Protein AF-A0AAN9IUN3-F1 (afdb_monomer_lite)

Structure (mmCIF, N/CA/C/O backbone):
data_AF-A0AAN9IUN3-F1
#
_entry.id   AF-A0AAN9IUN3-F1
#
loop_
_atom_site.group_PDB
_atom_site.id
_atom_site.type_symbol
_atom_site.label_atom_id
_atom_site.label_alt_id
_atom_site.label_comp_id
_atom_site.label_asym_id
_atom_site.label_entity_id
_atom_site.label_seq_id
_atom_site.pdbx_PDB_ins_code
_atom_site.Cartn_x
_atom_site.Cartn_y
_atom_site.Cartn_z
_atom_site.occupancy
_atom_site.B_iso_or_equiv
_atom_site.auth_seq_id
_atom_site.auth_comp_id
_atom_site.auth_asym_id
_atom_site.auth_atom_id
_atom_site.pdbx_PDB_model_num
ATOM 1 N N . MET A 1 1 ? -25.563 18.486 -31.592 1.00 50.34 1 MET A N 1
ATOM 2 C CA . MET A 1 1 ? -26.407 18.359 -30.390 1.00 50.34 1 MET A CA 1
ATOM 3 C C . MET A 1 1 ? -26.267 16.929 -29.895 1.00 50.34 1 MET A C 1
ATOM 5 O O . MET A 1 1 ? -26.963 16.057 -30.387 1.00 50.34 1 MET A O 1
ATOM 9 N N . MET A 1 2 ? -25.265 16.680 -29.054 1.00 39.44 2 MET A N 1
ATOM 10 C CA . MET A 1 2 ? -25.128 15.481 -28.223 1.00 39.44 2 MET A CA 1
ATOM 11 C C . MET A 1 2 ? -24.339 15.932 -26.996 1.00 39.44 2 MET A C 1
ATOM 13 O O . MET A 1 2 ? -23.220 16.426 -27.137 1.00 39.44 2 MET A O 1
ATOM 17 N N . ASP A 1 3 ? -24.993 15.877 -25.842 1.00 38.47 3 ASP A N 1
ATOM 18 C CA . ASP A 1 3 ? -24.492 16.377 -24.570 1.00 38.47 3 ASP A CA 1
ATOM 19 C C . ASP A 1 3 ? -23.344 15.512 -24.044 1.00 38.47 3 ASP A C 1
ATOM 21 O O . ASP A 1 3 ? -23.424 14.283 -24.002 1.00 38.47 3 ASP A O 1
ATOM 25 N N . SER A 1 4 ? -22.268 16.175 -23.626 1.00 39.16 4 SER A N 1
ATOM 26 C CA . SER A 1 4 ? -21.183 15.573 -22.856 1.00 39.16 4 SER A CA 1
ATOM 27 C C . SER A 1 4 ? -21.693 15.189 -21.460 1.00 39.16 4 SER A C 1
ATOM 29 O O . SER A 1 4 ? -22.324 16.026 -20.805 1.00 39.16 4 SER A O 1
ATOM 31 N N . PRO A 1 5 ? -21.396 13.986 -20.937 1.00 38.72 5 PRO A N 1
ATOM 32 C CA . PRO A 1 5 ? -21.714 13.662 -19.555 1.00 38.72 5 PRO A CA 1
ATOM 33 C C . PRO A 1 5 ? -20.781 14.453 -18.629 1.00 38.72 5 PRO A C 1
ATOM 35 O O . PRO A 1 5 ? -19.602 14.142 -18.462 1.00 38.72 5 PRO A O 1
ATOM 38 N N . THR A 1 6 ? -21.327 15.527 -18.066 1.00 48.50 6 THR A N 1
ATOM 39 C CA . THR A 1 6 ? -20.732 16.287 -16.964 1.00 48.50 6 THR A CA 1
ATOM 40 C C . THR A 1 6 ? -20.984 15.537 -15.652 1.00 48.50 6 THR A C 1
ATOM 42 O O . THR A 1 6 ? -22.048 14.949 -15.484 1.00 48.50 6 THR A O 1
ATOM 45 N N . ASN A 1 7 ? -20.039 15.646 -14.715 1.00 37.28 7 ASN A N 1
ATOM 46 C CA . ASN A 1 7 ? -20.077 15.185 -13.320 1.00 37.28 7 ASN A CA 1
ATOM 47 C C . ASN A 1 7 ? -19.807 13.694 -13.053 1.00 37.28 7 ASN A C 1
ATOM 49 O O . ASN A 1 7 ? -20.699 12.865 -12.918 1.00 37.28 7 ASN A O 1
ATOM 53 N N . THR A 1 8 ? -18.532 13.390 -12.802 1.00 41.84 8 THR A N 1
ATOM 54 C CA . THR A 1 8 ? -18.161 12.480 -11.713 1.00 41.84 8 THR A CA 1
ATOM 55 C C . THR A 1 8 ? -18.768 13.004 -10.415 1.00 41.84 8 THR A C 1
ATOM 57 O O . THR A 1 8 ? -18.288 14.001 -9.873 1.00 41.84 8 THR A O 1
ATOM 60 N N . ASP A 1 9 ? -19.795 12.321 -9.917 1.00 38.72 9 ASP A N 1
ATOM 61 C CA . ASP A 1 9 ? -20.233 12.407 -8.527 1.00 38.72 9 ASP A CA 1
ATOM 62 C C . ASP A 1 9 ? -19.083 11.948 -7.621 1.00 38.72 9 ASP A C 1
ATOM 64 O O . ASP A 1 9 ? -18.977 10.790 -7.212 1.00 38.72 9 ASP A O 1
ATOM 68 N N . LEU A 1 10 ? -18.163 12.866 -7.330 1.00 43.31 10 LEU A N 1
ATOM 69 C CA . LEU A 1 10 ? -17.286 12.732 -6.181 1.00 43.31 10 LEU A CA 1
ATOM 70 C C . LEU A 1 10 ? -18.200 12.738 -4.960 1.00 43.31 10 LEU A C 1
ATOM 72 O O . LEU A 1 10 ? -18.850 13.743 -4.671 1.00 43.31 10 LEU A O 1
ATOM 76 N N . ILE A 1 11 ? -18.272 11.598 -4.273 1.00 50.00 11 ILE A N 1
ATOM 77 C CA . ILE A 1 11 ? -18.962 11.475 -2.989 1.00 50.00 11 ILE A CA 1
ATOM 78 C C . ILE A 1 11 ? -18.491 12.647 -2.112 1.00 50.00 11 ILE A C 1
ATOM 80 O O . ILE A 1 11 ? -17.284 12.762 -1.878 1.00 50.00 11 ILE A O 1
ATOM 84 N N . PRO A 1 12 ? -19.393 13.534 -1.654 1.00 46.09 12 PRO A N 1
ATOM 85 C CA . 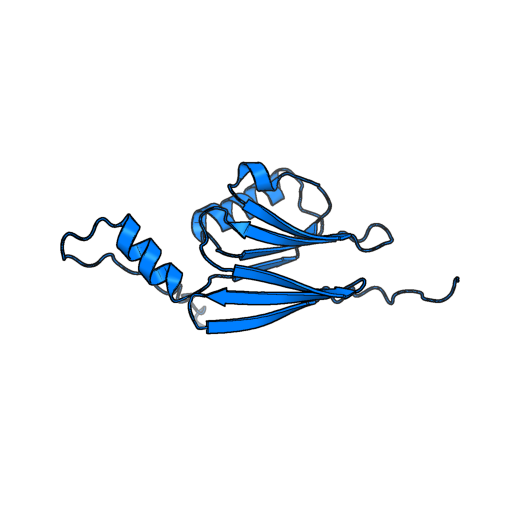PRO A 1 12 ? -18.992 14.694 -0.876 1.00 46.09 12 PRO A CA 1
ATOM 86 C C . PRO A 1 12 ? -18.258 14.245 0.383 1.00 46.09 12 PRO A C 1
ATOM 88 O O . PRO A 1 12 ? -18.718 13.332 1.077 1.00 46.09 12 PRO A O 1
ATOM 91 N N . SER A 1 13 ? -17.139 14.899 0.701 1.00 53.62 13 SER A N 1
ATOM 92 C CA . SER A 1 13 ? -16.466 14.687 1.980 1.00 53.62 13 SER A CA 1
ATOM 93 C C . SER A 1 13 ? -17.472 14.879 3.125 1.00 53.62 13 SER A C 1
ATOM 95 O O . SER A 1 13 ? -18.258 15.835 3.079 1.00 53.62 13 SER A O 1
ATOM 97 N N . PRO A 1 14 ? -17.479 14.000 4.145 1.00 54.09 14 PRO A N 1
ATOM 98 C CA . PRO A 1 14 ? -18.394 14.130 5.269 1.00 54.09 14 PRO A CA 1
ATOM 99 C C . PRO A 1 14 ? -18.208 15.497 5.921 1.00 54.09 14 PRO A C 1
ATOM 101 O O . PRO A 1 14 ? -17.088 15.872 6.268 1.00 54.09 14 PRO A O 1
ATOM 104 N N . LYS A 1 15 ? -19.298 16.250 6.089 1.00 54.03 15 LYS A N 1
ATOM 105 C CA . LYS A 1 15 ? -19.254 17.467 6.899 1.00 54.03 15 LYS A CA 1
ATOM 106 C C . LYS A 1 15 ? -19.132 17.070 8.374 1.00 54.03 15 LYS A C 1
ATOM 108 O O . LYS A 1 15 ? -19.809 16.124 8.787 1.00 54.03 15 LYS A O 1
ATOM 113 N N . PRO A 1 16 ? -18.297 17.764 9.164 1.00 56.75 16 PRO A N 1
ATOM 114 C CA . PRO A 1 16 ? -18.245 17.534 10.599 1.00 56.75 16 PRO A CA 1
ATOM 115 C C . PRO A 1 16 ? -19.615 17.851 11.228 1.00 56.75 16 PRO A C 1
ATOM 117 O O . PRO A 1 16 ? -20.324 18.725 10.720 1.00 56.75 16 PRO A O 1
ATOM 120 N N . PRO A 1 17 ? -20.014 17.152 12.304 1.00 55.91 17 PRO A N 1
ATOM 121 C CA . PRO A 1 17 ? -21.245 17.448 13.018 1.00 55.91 17 PRO A CA 1
ATOM 122 C C . PRO A 1 17 ? -21.130 18.820 13.688 1.00 55.91 17 PRO A C 1
ATOM 124 O O . PRO A 1 17 ? -20.089 19.154 14.251 1.00 55.91 17 PRO A O 1
ATOM 127 N N . ASP A 1 18 ? -22.224 19.579 13.690 1.00 61.22 18 ASP A N 1
ATOM 128 C CA . ASP A 1 18 ? -22.324 20.942 14.251 1.00 61.22 18 ASP A CA 1
ATOM 129 C C . ASP A 1 18 ? -22.209 20.979 15.796 1.00 61.22 18 ASP A C 1
ATOM 131 O O . ASP A 1 18 ? -22.381 22.005 16.447 1.00 61.22 18 ASP A O 1
ATOM 135 N N . ASN A 1 19 ? -21.917 19.834 16.415 1.00 55.91 19 ASN A N 1
ATOM 136 C CA . ASN A 1 19 ? -22.193 19.549 17.820 1.00 55.91 19 ASN A CA 1
ATOM 137 C C . ASN A 1 19 ? -20.977 19.801 18.735 1.00 55.91 19 ASN A C 1
ATOM 139 O O . ASN A 1 19 ? -20.888 19.220 19.814 1.00 55.91 19 ASN A O 1
ATOM 143 N N . GLY A 1 20 ? -20.003 20.609 18.304 1.00 56.28 20 GLY A N 1
ATOM 144 C CA . GLY A 1 20 ? -18.819 20.942 19.109 1.00 56.28 20 GLY A CA 1
ATOM 145 C C . GLY A 1 20 ? -17.815 19.798 19.310 1.00 56.28 20 GLY A C 1
ATOM 146 O O . GLY A 1 20 ? -16.888 19.940 20.105 1.00 56.28 20 GLY A O 1
ATOM 147 N N . VAL A 1 21 ? -17.959 18.678 18.590 1.00 56.91 21 VAL A N 1
ATOM 148 C CA . VAL A 1 21 ? -16.939 17.618 18.562 1.00 56.91 21 VAL A CA 1
ATOM 149 C C . VAL A 1 21 ? -15.729 18.143 17.778 1.00 56.91 21 VAL A C 1
ATOM 151 O O . VAL A 1 21 ? -15.908 18.590 16.641 1.00 56.91 21 VAL A O 1
ATOM 154 N N . PRO A 1 22 ? -14.500 18.109 18.335 1.00 56.09 22 PRO A N 1
ATOM 155 C CA . PRO A 1 22 ? -13.307 18.536 17.614 1.00 56.09 22 PRO A CA 1
ATOM 156 C C . PRO A 1 22 ? -13.219 17.785 16.287 1.00 56.09 22 PRO A C 1
ATOM 158 O O . PRO A 1 22 ? -13.251 16.555 16.282 1.00 56.09 22 PRO A O 1
ATOM 161 N N . GLY A 1 23 ? -13.097 18.507 15.168 1.00 52.78 23 GLY A N 1
ATOM 162 C CA . GLY A 1 23 ? -13.171 17.916 13.827 1.00 52.78 23 GLY A CA 1
ATOM 163 C C . GLY A 1 23 ? -12.285 16.677 13.651 1.00 52.78 23 GLY A C 1
ATOM 164 O O . GLY A 1 23 ? -12.716 15.714 13.028 1.00 52.78 23 GLY A O 1
ATOM 165 N N . GLY A 1 24 ? -11.106 16.649 14.285 1.00 54.25 24 GLY A N 1
ATOM 166 C CA . GLY A 1 24 ? -10.213 15.484 14.297 1.00 54.25 24 GLY A CA 1
ATOM 167 C C . GLY A 1 24 ? -10.868 14.193 14.803 1.00 54.25 24 GLY A C 1
ATOM 168 O O . GLY A 1 24 ? -10.779 13.181 14.123 1.00 54.25 24 GLY A O 1
ATOM 169 N N . GLN A 1 25 ? -11.613 14.232 15.912 1.00 49.75 25 GLN A N 1
ATOM 170 C CA . GLN A 1 25 ? -12.246 13.035 16.484 1.00 49.75 25 GLN A CA 1
ATOM 171 C C . GLN A 1 25 ? -13.363 12.468 15.603 1.00 49.75 25 GLN A C 1
ATOM 173 O O . GLN A 1 25 ? -13.496 11.253 15.499 1.00 49.75 25 GLN A O 1
ATOM 178 N N . PHE A 1 26 ? -14.147 13.323 14.939 1.00 47.41 26 PHE A N 1
ATOM 179 C CA . PHE A 1 26 ? -15.198 12.856 14.032 1.00 47.41 26 PHE A CA 1
ATOM 180 C C . PHE A 1 26 ? -14.617 12.223 12.766 1.00 47.41 26 PHE A C 1
ATOM 182 O O . PHE A 1 26 ? -15.090 11.174 12.330 1.00 47.41 26 PHE A O 1
ATOM 189 N N . TYR A 1 27 ? -13.581 12.839 12.185 1.00 51.78 27 TYR A N 1
ATOM 190 C CA . TYR A 1 27 ? -12.884 12.244 11.048 1.00 51.78 27 TYR A CA 1
ATOM 191 C C . TYR A 1 27 ? -12.212 10.928 11.442 1.00 51.78 27 TYR A C 1
ATOM 193 O O . TYR A 1 27 ? -12.315 9.974 10.678 1.00 51.78 27 TYR A O 1
ATOM 201 N N . ASP A 1 28 ? -11.614 10.839 12.632 1.00 56.31 28 ASP A N 1
ATOM 202 C CA . ASP A 1 28 ? -11.011 9.608 13.149 1.00 56.31 28 ASP A CA 1
ATOM 203 C C . ASP A 1 28 ? -12.060 8.505 13.367 1.00 56.31 28 ASP A C 1
ATOM 205 O O . ASP A 1 28 ? -11.841 7.368 12.957 1.00 56.31 28 ASP A O 1
ATOM 209 N N . GLU A 1 29 ? -13.231 8.822 13.929 1.00 51.81 29 GLU A N 1
ATOM 210 C CA . GLU A 1 29 ? -14.304 7.847 14.173 1.00 51.81 29 GLU A CA 1
ATOM 211 C C . GLU A 1 29 ? -15.017 7.402 12.879 1.00 51.81 29 GLU A C 1
ATOM 213 O O . GLU A 1 29 ? -15.346 6.225 12.706 1.00 51.81 29 GLU A O 1
ATOM 218 N N . TYR A 1 30 ? -15.245 8.322 11.937 1.00 51.34 30 TYR A N 1
ATOM 219 C CA . TYR A 1 30 ? -15.862 8.012 10.644 1.00 51.34 30 TYR A CA 1
ATOM 220 C C . TYR A 1 30 ? -14.929 7.171 9.762 1.00 51.34 30 TYR A C 1
ATOM 222 O O . TYR A 1 30 ? -15.350 6.162 9.187 1.00 51.34 30 TYR A O 1
ATOM 230 N N . ASN A 1 31 ? -13.647 7.537 9.708 1.00 54.25 31 ASN A N 1
ATOM 231 C CA . ASN A 1 31 ? -12.614 6.763 9.023 1.00 54.25 31 ASN A CA 1
ATOM 232 C C . ASN A 1 31 ? -12.362 5.414 9.707 1.00 54.25 31 ASN A C 1
ATOM 234 O O . ASN A 1 31 ? -12.166 4.409 9.023 1.00 54.25 31 ASN A O 1
ATOM 238 N N . ALA A 1 32 ? -12.501 5.346 11.035 1.00 58.66 32 ALA A N 1
ATOM 239 C CA . ALA A 1 32 ? -12.495 4.086 11.769 1.00 58.66 32 ALA A CA 1
ATOM 240 C C . ALA A 1 32 ? -13.669 3.162 11.406 1.00 58.66 32 ALA A C 1
ATOM 242 O O . ALA A 1 32 ? -13.624 1.994 11.759 1.00 58.66 32 ALA A O 1
ATOM 243 N N . LYS A 1 33 ? -14.708 3.600 10.680 1.00 62.78 33 LYS A N 1
ATOM 244 C CA . LYS A 1 33 ? -15.780 2.703 10.192 1.00 62.78 33 LYS A CA 1
ATOM 245 C C . LYS A 1 33 ? -15.627 2.300 8.728 1.00 62.78 33 LYS A C 1
ATOM 247 O O . LYS A 1 33 ? -16.260 1.333 8.306 1.00 62.78 33 LYS A O 1
ATOM 252 N N . ARG A 1 34 ? -14.812 3.008 7.941 1.00 77.19 34 ARG A N 1
ATOM 253 C CA . ARG A 1 34 ? -14.666 2.767 6.498 1.00 77.19 34 ARG A CA 1
ATOM 254 C C . ARG A 1 34 ? -13.194 2.816 6.088 1.00 77.19 34 ARG A C 1
ATOM 256 O O . ARG A 1 34 ? -12.688 3.899 5.797 1.00 77.19 34 ARG A O 1
ATOM 263 N N . PRO A 1 35 ? -12.508 1.660 6.026 1.00 86.12 35 PRO A N 1
ATOM 264 C CA . PRO A 1 35 ? -11.141 1.623 5.537 1.00 86.12 35 PRO A CA 1
ATOM 265 C C . PRO A 1 35 ? -11.099 2.090 4.079 1.00 86.12 35 PRO A C 1
ATOM 267 O O . PRO A 1 35 ? -11.689 1.480 3.191 1.00 86.12 35 PRO A O 1
ATOM 270 N N . LEU A 1 36 ? -10.388 3.187 3.843 1.00 91.75 36 LEU A N 1
ATOM 271 C CA . LEU A 1 36 ? -10.075 3.677 2.504 1.00 91.75 36 LEU A CA 1
ATOM 272 C C . LEU A 1 36 ? -8.779 3.038 2.010 1.00 91.75 36 LEU A C 1
ATOM 274 O O . LEU A 1 36 ? -7.716 3.254 2.597 1.00 91.75 36 LEU A O 1
ATOM 278 N N . ILE A 1 37 ? -8.881 2.284 0.922 1.00 92.81 37 ILE A N 1
ATOM 279 C CA . ILE A 1 37 ? -7.760 1.599 0.285 1.00 92.81 37 ILE A CA 1
ATOM 280 C C . ILE A 1 37 ? -7.595 2.175 -1.119 1.00 92.81 37 ILE A C 1
ATOM 282 O O . ILE A 1 37 ? -8.527 2.125 -1.921 1.00 92.81 37 ILE A O 1
ATOM 286 N N . SER A 1 38 ? -6.405 2.686 -1.421 1.00 93.38 38 SER A N 1
ATOM 287 C CA . SER A 1 38 ? -6.040 3.129 -2.767 1.00 93.38 38 SER A CA 1
ATOM 288 C C . SER A 1 38 ? -5.081 2.129 -3.391 1.00 93.38 38 SER A C 1
ATOM 290 O O . SER A 1 38 ? -4.047 1.821 -2.805 1.00 93.38 38 SER A O 1
ATOM 292 N N . VAL A 1 39 ? -5.401 1.654 -4.592 1.00 92.44 39 VAL A N 1
ATOM 293 C CA . VAL A 1 39 ? -4.554 0.738 -5.364 1.00 92.44 39 VAL A CA 1
ATOM 294 C C . VAL A 1 39 ? -4.166 1.421 -6.662 1.00 92.44 39 VAL A C 1
ATOM 296 O O . VAL A 1 39 ? -5.034 1.913 -7.383 1.00 92.44 39 VAL A O 1
ATOM 299 N N . TRP A 1 40 ? -2.872 1.460 -6.969 1.00 90.12 40 TRP A N 1
ATOM 300 C CA . TRP A 1 40 ? -2.394 2.106 -8.181 1.00 90.12 40 TRP A CA 1
ATOM 301 C C . TRP A 1 40 ? -1.199 1.381 -8.792 1.00 90.12 40 TRP A C 1
ATOM 303 O O . TRP A 1 40 ? -0.168 1.194 -8.150 1.00 90.12 40 TRP A O 1
ATOM 313 N N . ASN A 1 41 ? -1.326 1.014 -10.066 1.00 87.56 41 ASN A N 1
ATOM 314 C CA . ASN A 1 41 ? -0.179 0.676 -10.893 1.00 87.56 41 ASN A CA 1
ATOM 315 C C . ASN A 1 41 ? 0.513 1.953 -11.364 1.00 87.56 41 ASN A C 1
ATOM 317 O O . ASN A 1 41 ? -0.038 2.703 -12.172 1.00 87.56 41 ASN A O 1
ATOM 321 N N . ILE A 1 42 ? 1.713 2.184 -10.837 1.00 83.25 42 ILE A N 1
ATOM 322 C CA . ILE A 1 42 ? 2.482 3.391 -11.109 1.00 83.25 42 ILE A CA 1
ATOM 323 C C . ILE A 1 42 ? 3.434 3.234 -12.297 1.00 83.25 42 ILE A C 1
ATOM 325 O O . ILE A 1 42 ? 4.030 4.232 -12.671 1.00 83.25 42 ILE A O 1
ATOM 329 N N . ARG A 1 43 ? 3.559 2.054 -12.927 1.00 77.94 43 ARG A N 1
ATOM 330 C CA . ARG A 1 43 ? 4.374 1.816 -14.140 1.00 77.94 43 ARG A CA 1
ATOM 331 C C . ARG A 1 43 ? 5.768 2.434 -14.097 1.00 77.94 43 ARG A C 1
ATOM 333 O O . ARG A 1 43 ? 6.137 3.221 -14.966 1.00 77.94 43 ARG A O 1
ATOM 340 N N . GLU A 1 44 ? 6.511 2.164 -13.031 1.00 65.75 44 GLU A N 1
ATOM 341 C CA . GLU A 1 44 ? 7.835 2.753 -12.804 1.00 65.75 44 GLU A CA 1
ATOM 342 C C . GLU A 1 44 ? 7.859 4.297 -12.717 1.00 65.75 44 GLU A C 1
ATOM 344 O O . GLU A 1 44 ? 8.937 4.895 -12.662 1.00 65.75 44 GLU A O 1
ATOM 349 N N . ALA A 1 45 ? 6.703 4.975 -12.628 1.00 60.25 45 ALA A N 1
ATOM 350 C CA . ALA A 1 45 ? 6.568 6.424 -12.463 1.00 60.25 45 ALA A CA 1
ATOM 351 C C . ALA A 1 45 ? 6.951 6.866 -11.043 1.00 60.25 45 ALA A C 1
ATOM 353 O O . ALA A 1 45 ? 6.226 7.557 -10.342 1.00 60.25 45 ALA A O 1
ATOM 354 N N . MET A 1 46 ? 8.139 6.480 -10.600 1.00 67.19 46 MET A N 1
ATOM 355 C CA . MET A 1 46 ? 8.802 7.053 -9.437 1.00 67.19 46 MET A CA 1
ATOM 356 C C . MET A 1 46 ? 9.813 8.132 -9.856 1.00 67.19 46 MET A C 1
ATOM 358 O O . MET A 1 46 ? 10.659 8.539 -9.056 1.00 67.19 46 MET A O 1
ATOM 362 N N . SER A 1 47 ? 9.686 8.653 -11.086 1.00 74.25 47 SER A N 1
ATOM 363 C CA . SER A 1 47 ? 10.216 9.964 -11.472 1.00 74.25 47 SER A CA 1
ATOM 364 C C . SER A 1 47 ? 9.679 11.053 -10.531 1.00 74.25 47 SER A C 1
ATOM 366 O O . SER A 1 47 ? 8.680 10.851 -9.839 1.00 74.25 47 SER A O 1
ATOM 368 N N . LYS A 1 48 ? 10.314 12.231 -10.489 1.00 78.62 48 LYS A N 1
ATOM 369 C CA . LYS A 1 48 ? 9.839 13.354 -9.653 1.00 78.62 48 LYS A CA 1
ATOM 370 C C . LYS A 1 48 ? 8.348 13.653 -9.869 1.00 78.62 48 LYS A C 1
ATOM 372 O O . LYS A 1 48 ? 7.640 13.920 -8.900 1.00 78.62 48 LYS A O 1
ATOM 377 N N . ASP A 1 49 ? 7.878 13.541 -11.107 1.00 80.44 49 ASP A N 1
ATOM 378 C CA . ASP A 1 49 ? 6.485 13.800 -11.468 1.00 80.44 49 ASP A CA 1
ATOM 379 C C . ASP A 1 49 ? 5.540 12.747 -10.902 1.00 80.44 49 ASP A C 1
ATOM 381 O O . ASP A 1 49 ? 4.506 13.088 -10.330 1.00 80.44 49 ASP A O 1
ATOM 385 N N . GLY A 1 50 ? 5.902 11.467 -10.982 1.00 80.19 50 GLY A N 1
ATOM 386 C CA . GLY A 1 50 ? 5.060 10.425 -10.414 1.00 80.19 50 GLY A CA 1
ATOM 387 C C . GLY A 1 50 ? 5.120 10.379 -8.882 1.00 80.19 50 GLY A C 1
ATOM 388 O O . GLY A 1 50 ? 4.095 10.156 -8.243 1.00 80.19 50 GLY A O 1
ATOM 389 N N . GLN A 1 51 ? 6.240 10.769 -8.259 1.00 83.25 51 GLN A N 1
ATOM 390 C CA . GLN A 1 51 ? 6.280 11.041 -6.812 1.00 83.25 51 GLN A CA 1
ATOM 391 C C . GLN A 1 51 ? 5.338 12.189 -6.422 1.00 83.25 51 GLN A C 1
ATOM 393 O O . GLN A 1 51 ? 4.641 12.098 -5.412 1.00 83.25 51 GLN A O 1
ATOM 398 N N . CYS A 1 52 ? 5.300 13.260 -7.221 1.00 85.38 52 CYS A N 1
ATOM 399 C CA . CYS A 1 52 ? 4.372 14.373 -7.031 1.00 85.38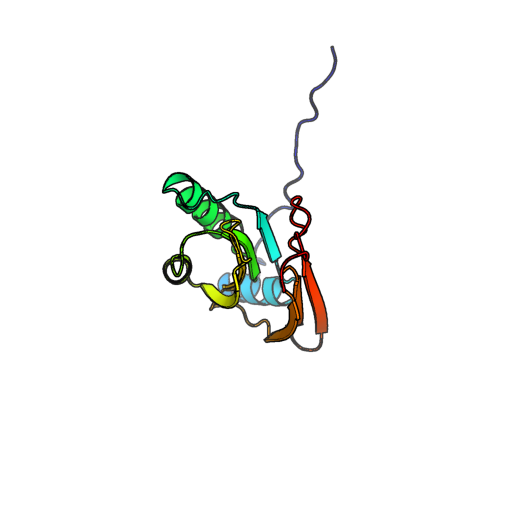 52 CYS A CA 1
ATOM 400 C C . CYS A 1 52 ? 2.916 13.911 -7.189 1.00 85.38 52 CYS A C 1
ATOM 402 O O . CYS A 1 52 ? 2.063 14.273 -6.381 1.00 85.38 52 CYS A O 1
ATOM 404 N N . ALA A 1 53 ? 2.637 13.051 -8.170 1.00 86.44 53 ALA A N 1
ATOM 405 C CA . ALA A 1 53 ? 1.308 12.499 -8.396 1.00 86.44 53 ALA A CA 1
ATOM 406 C C . ALA A 1 53 ? 0.849 11.587 -7.244 1.00 86.44 53 ALA A C 1
ATOM 408 O O . ALA A 1 53 ? -0.258 11.760 -6.738 1.00 86.44 53 ALA A O 1
ATOM 409 N N . VAL A 1 54 ? 1.709 10.682 -6.759 1.00 86.44 54 VAL A N 1
ATOM 410 C CA . VAL A 1 54 ? 1.420 9.850 -5.576 1.00 86.44 54 VAL A CA 1
ATOM 411 C C . VAL A 1 54 ? 1.193 10.728 -4.351 1.00 86.44 54 VAL A C 1
ATOM 413 O O . VAL A 1 54 ? 0.203 10.544 -3.645 1.00 86.44 54 VAL A O 1
ATOM 416 N N . LYS A 1 55 ? 2.046 11.736 -4.130 1.00 87.44 55 LYS A N 1
ATOM 417 C CA . LYS A 1 55 ? 1.853 12.695 -3.041 1.00 87.44 55 LYS A CA 1
ATOM 418 C C . LYS A 1 55 ? 0.512 13.422 -3.155 1.00 87.44 55 LYS A C 1
ATOM 420 O O . LYS A 1 55 ? -0.187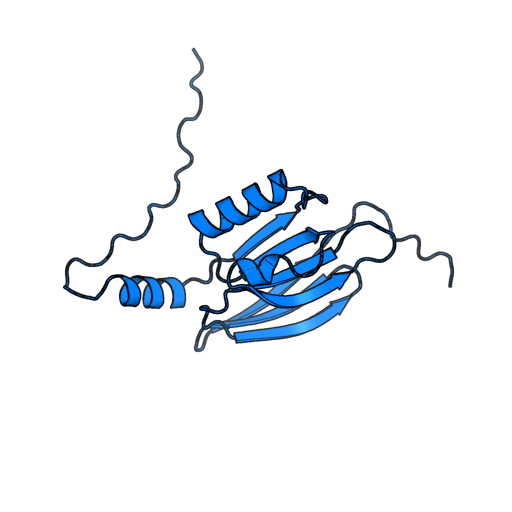 13.534 -2.158 1.00 87.44 55 LYS A O 1
ATOM 425 N N . LYS A 1 56 ? 0.122 13.863 -4.351 1.00 88.94 56 LYS A N 1
ATOM 426 C CA . LYS A 1 56 ? -1.167 14.522 -4.580 1.00 88.94 56 LYS A CA 1
ATOM 427 C C . LYS A 1 56 ? -2.340 13.603 -4.230 1.00 88.94 56 LYS A C 1
ATOM 429 O O . LYS A 1 56 ? -3.267 14.051 -3.567 1.00 88.94 56 LYS A O 1
ATOM 434 N N . ILE A 1 57 ? -2.282 12.323 -4.607 1.00 86.69 57 ILE A N 1
ATOM 435 C CA . ILE A 1 57 ? -3.310 11.336 -4.237 1.00 86.69 57 ILE A CA 1
ATOM 436 C C . ILE A 1 57 ? -3.367 11.140 -2.721 1.00 86.69 57 ILE A C 1
ATOM 438 O O . ILE A 1 57 ? -4.464 11.075 -2.167 1.00 86.69 57 ILE A O 1
ATOM 442 N N . ILE A 1 58 ? -2.210 11.062 -2.057 1.00 89.25 58 ILE A N 1
ATOM 443 C CA . ILE A 1 58 ? -2.122 10.957 -0.596 1.00 89.25 58 ILE A CA 1
ATOM 444 C C . ILE A 1 58 ? -2.734 12.192 0.067 1.00 89.25 58 ILE A C 1
ATOM 446 O O . ILE A 1 58 ? -3.557 12.038 0.960 1.00 89.25 58 ILE A O 1
ATOM 450 N N . ASP A 1 59 ? -2.372 13.392 -0.383 1.00 89.19 59 ASP A N 1
ATOM 451 C CA . ASP A 1 59 ? -2.836 14.650 0.206 1.00 89.19 59 ASP A CA 1
ATOM 452 C C . ASP A 1 59 ? -4.347 14.864 -0.014 1.00 89.19 59 ASP A C 1
ATOM 454 O O . ASP A 1 59 ? -5.015 15.456 0.828 1.00 89.19 59 ASP A O 1
ATOM 458 N N . GLN A 1 60 ? -4.895 14.381 -1.135 1.00 88.69 60 GLN A N 1
ATOM 459 C CA . GLN A 1 60 ? -6.316 14.522 -1.471 1.00 88.69 60 GLN A CA 1
ATOM 460 C C . GLN A 1 60 ? -7.212 13.489 -0.788 1.00 88.69 60 GLN A C 1
ATOM 462 O O . GLN A 1 60 ? -8.329 13.819 -0.400 1.00 88.69 60 GLN A O 1
ATOM 467 N N . ASN A 1 61 ? -6.747 12.242 -0.681 1.00 87.69 61 ASN A N 1
ATOM 468 C CA . ASN A 1 61 ? -7.598 11.124 -0.272 1.00 87.69 61 ASN A CA 1
ATOM 469 C C . ASN A 1 61 ? -7.234 10.562 1.102 1.00 87.69 61 ASN A C 1
ATOM 471 O O . ASN A 1 61 ? -8.064 9.899 1.708 1.00 87.69 61 ASN A O 1
ATOM 475 N N . CYS A 1 62 ? -6.014 10.795 1.593 1.00 89.31 62 CYS A N 1
ATOM 476 C CA . CYS A 1 62 ? -5.514 10.260 2.861 1.00 89.31 62 CYS A CA 1
ATOM 477 C C . CYS A 1 62 ? -5.823 8.758 3.060 1.00 89.31 62 CYS A C 1
ATOM 479 O O .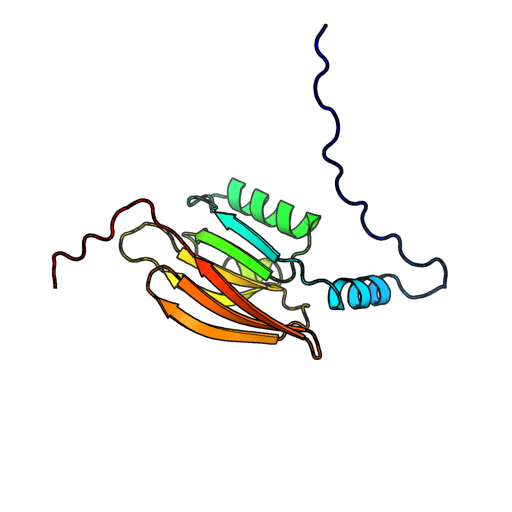 CYS A 1 62 ? -6.436 8.398 4.067 1.00 89.31 62 CYS A O 1
ATOM 481 N N . PRO A 1 63 ? -5.438 7.863 2.123 1.00 93.12 63 PRO A N 1
ATOM 482 C CA . PRO A 1 63 ? -5.783 6.453 2.241 1.00 93.12 63 PRO A CA 1
ATOM 483 C C . PRO A 1 63 ? -5.200 5.821 3.512 1.00 93.12 63 PRO A C 1
ATOM 485 O O . PRO A 1 63 ? -4.111 6.157 3.977 1.00 93.12 63 PRO A O 1
ATOM 488 N N . HIS A 1 64 ? -5.934 4.870 4.079 1.00 92.94 64 HIS A N 1
ATOM 489 C CA . HIS A 1 64 ? -5.472 4.074 5.217 1.00 92.94 64 HIS A CA 1
ATOM 490 C C . HIS A 1 64 ? -4.437 3.050 4.765 1.00 92.94 64 HIS A C 1
ATOM 492 O O . HIS A 1 64 ? -3.432 2.827 5.441 1.00 92.94 64 HIS A O 1
ATOM 498 N N . VAL A 1 65 ? -4.691 2.461 3.596 1.00 93.75 65 VAL A N 1
ATOM 499 C CA . VAL A 1 65 ? -3.816 1.507 2.925 1.00 93.75 65 VAL A CA 1
ATOM 500 C C . VAL A 1 65 ? -3.557 2.011 1.512 1.00 93.75 65 VAL A C 1
ATOM 502 O O . VAL A 1 65 ? -4.492 2.310 0.768 1.00 93.75 65 VAL A O 1
ATOM 505 N N . LEU A 1 66 ? -2.287 2.105 1.143 1.00 93.56 66 LEU A N 1
ATOM 506 C CA . LEU A 1 66 ? -1.841 2.466 -0.194 1.00 93.56 66 LEU A CA 1
ATOM 507 C C . LEU A 1 66 ? -1.106 1.270 -0.799 1.00 93.56 66 LEU A C 1
ATOM 509 O O . LEU A 1 66 ? -0.107 0.810 -0.254 1.00 93.56 66 LEU A O 1
ATOM 513 N N . VAL A 1 67 ? -1.597 0.780 -1.932 1.00 92.81 67 VAL A N 1
ATOM 514 C CA . VAL A 1 67 ? -1.005 -0.334 -2.671 1.00 92.81 67 VAL A CA 1
ATOM 515 C C . VAL A 1 67 ? -0.427 0.200 -3.973 1.00 92.81 67 VAL A C 1
ATOM 517 O O . VAL A 1 67 ? -1.157 0.754 -4.796 1.00 92.81 67 VAL A O 1
ATOM 520 N N . LEU A 1 68 ? 0.882 0.045 -4.159 1.00 89.62 68 LEU A N 1
ATOM 521 C CA . LEU A 1 68 ? 1.600 0.486 -5.354 1.00 89.62 68 LEU A CA 1
ATOM 522 C C . LEU A 1 68 ? 2.090 -0.737 -6.132 1.00 89.62 68 LEU A C 1
ATOM 524 O O . LEU A 1 68 ? 2.778 -1.585 -5.570 1.00 89.62 68 LEU A O 1
ATOM 528 N N . LEU A 1 69 ? 1.737 -0.823 -7.413 1.00 87.94 69 LEU A N 1
ATOM 529 C CA . LEU A 1 69 ? 2.200 -1.868 -8.334 1.00 87.94 69 LEU A CA 1
ATOM 530 C C . LEU A 1 69 ? 3.245 -1.279 -9.288 1.00 87.94 69 LEU A C 1
ATOM 532 O O . LEU A 1 69 ? 3.154 -0.104 -9.643 1.00 87.94 69 LEU A O 1
ATOM 536 N N . GLU A 1 70 ? 4.197 -2.099 -9.728 1.00 83.00 70 GLU A N 1
ATOM 537 C CA . GLU A 1 70 ? 5.308 -1.699 -10.609 1.00 83.00 70 GLU A CA 1
ATOM 538 C C . GLU A 1 70 ? 6.187 -0.584 -10.004 1.00 83.00 70 GLU A C 1
ATOM 540 O O . GLU A 1 70 ? 6.673 0.316 -10.692 1.00 83.00 70 GLU A O 1
ATOM 545 N N . ALA A 1 71 ? 6.392 -0.612 -8.683 1.00 76.12 71 ALA A N 1
ATOM 546 C CA . ALA A 1 71 ? 7.234 0.365 -7.995 1.00 76.12 71 ALA A CA 1
ATOM 547 C C . ALA A 1 71 ? 8.729 -0.012 -8.052 1.00 76.12 71 ALA A C 1
ATOM 549 O O . ALA A 1 71 ? 9.096 -1.140 -7.732 1.00 76.12 71 ALA A O 1
ATOM 550 N N . HIS A 1 72 ? 9.595 0.948 -8.421 1.00 73.88 72 HIS A N 1
ATOM 551 C CA . HIS A 1 72 ? 11.046 0.739 -8.615 1.00 73.88 72 HIS A CA 1
ATOM 552 C C . HIS A 1 72 ? 11.971 1.429 -7.589 1.00 73.88 72 HIS A C 1
ATOM 554 O O . HIS A 1 72 ? 13.179 1.202 -7.611 1.00 73.88 72 HIS A O 1
ATOM 560 N N . ILE A 1 73 ? 11.465 2.276 -6.678 1.00 67.50 73 ILE A N 1
ATOM 561 C CA . ILE A 1 73 ? 12.318 3.086 -5.773 1.00 67.50 73 ILE A CA 1
ATOM 562 C C . ILE A 1 73 ? 12.033 2.830 -4.303 1.00 67.50 73 ILE A C 1
ATOM 564 O O . ILE A 1 73 ? 11.012 3.272 -3.780 1.00 67.50 73 ILE A O 1
ATOM 568 N N . ARG A 1 74 ? 12.952 2.152 -3.616 1.00 65.94 74 ARG A N 1
ATOM 569 C CA . ARG A 1 74 ? 12.814 1.819 -2.196 1.00 65.94 74 ARG A CA 1
ATOM 570 C C . ARG A 1 74 ? 12.788 3.076 -1.305 1.00 65.94 74 ARG A C 1
ATOM 572 O O . ARG A 1 74 ? 13.593 3.988 -1.466 1.00 65.94 74 ARG A O 1
ATOM 579 N N . ARG A 1 75 ? 11.938 3.045 -0.273 1.00 65.94 75 ARG A N 1
ATOM 580 C CA . ARG A 1 75 ? 11.914 3.879 0.948 1.00 65.94 75 ARG A CA 1
ATOM 581 C C . ARG A 1 75 ? 11.432 5.336 0.841 1.00 65.94 75 ARG A C 1
ATOM 583 O O . ARG A 1 75 ? 11.623 6.081 1.803 1.00 65.94 75 ARG A O 1
ATOM 590 N N . LEU A 1 76 ? 10.773 5.756 -0.241 1.00 72.44 76 LEU A N 1
ATOM 591 C CA . LEU A 1 76 ? 10.274 7.140 -0.365 1.00 72.44 76 LEU A CA 1
ATOM 592 C C . LEU A 1 76 ? 9.065 7.448 0.547 1.00 72.44 76 LEU A C 1
ATOM 594 O O . LEU A 1 76 ? 8.948 8.552 1.078 1.00 72.44 76 LEU A O 1
ATOM 598 N N . TRP A 1 77 ? 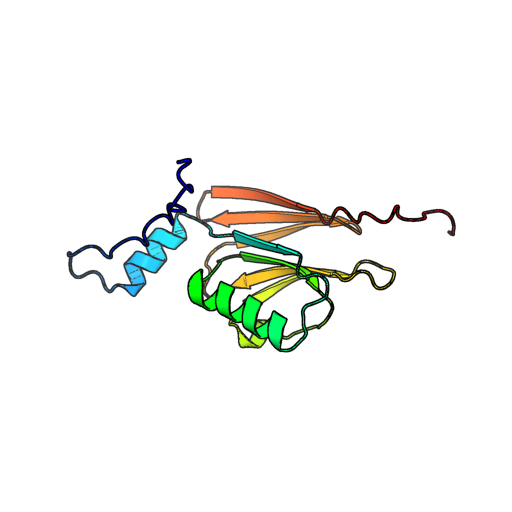8.205 6.459 0.786 1.00 72.38 77 TRP A N 1
ATOM 599 C CA . TRP A 1 77 ? 6.940 6.586 1.526 1.00 72.38 77 TRP A CA 1
ATOM 600 C C . TRP A 1 77 ? 7.090 6.945 3.004 1.00 72.38 77 TRP A C 1
ATOM 602 O O . TRP A 1 77 ? 6.166 7.505 3.590 1.00 72.38 77 TRP A O 1
ATOM 612 N N . ARG A 1 78 ? 8.271 6.730 3.600 1.00 72.31 78 ARG A N 1
ATOM 613 C CA . ARG A 1 78 ? 8.553 7.183 4.973 1.00 72.31 78 ARG A CA 1
ATOM 614 C C . ARG A 1 78 ? 8.417 8.699 5.132 1.00 72.31 78 ARG A C 1
ATOM 616 O O . ARG A 1 78 ? 8.090 9.171 6.213 1.00 72.31 78 ARG A O 1
ATOM 623 N N . ARG A 1 79 ? 8.605 9.469 4.053 1.00 80.75 79 ARG A N 1
ATOM 624 C CA . ARG A 1 79 ? 8.371 10.924 4.046 1.00 80.75 79 ARG A CA 1
ATOM 625 C C . ARG A 1 79 ? 6.886 11.298 4.051 1.00 80.75 79 ARG A C 1
ATOM 627 O O . ARG A 1 79 ? 6.564 12.456 4.286 1.00 80.75 79 ARG A O 1
ATOM 634 N N . TRP A 1 80 ? 5.995 10.348 3.776 1.00 84.25 80 TRP A N 1
ATOM 635 C CA . TRP A 1 80 ? 4.553 10.564 3.645 1.00 84.25 80 TRP A CA 1
ATOM 636 C C . TRP A 1 80 ? 3.749 10.001 4.820 1.00 84.25 80 TRP A C 1
ATOM 638 O O . TRP A 1 80 ? 2.529 9.948 4.734 1.00 84.25 80 TRP A O 1
ATOM 648 N N . VAL A 1 81 ? 4.410 9.620 5.923 1.00 88.00 81 VAL A N 1
ATOM 649 C CA . VAL A 1 81 ? 3.754 9.038 7.113 1.00 88.00 81 VAL A CA 1
ATOM 650 C C . VAL A 1 81 ? 3.108 7.678 6.800 1.00 88.00 81 VAL A C 1
ATOM 652 O O . VAL A 1 81 ? 2.085 7.310 7.367 1.00 88.00 81 VAL A O 1
ATOM 655 N N . TYR A 1 82 ? 3.721 6.910 5.895 1.00 90.19 82 TYR A N 1
ATOM 656 C CA . TYR A 1 82 ? 3.362 5.514 5.651 1.00 90.19 82 TYR A CA 1
ATOM 657 C C . TYR A 1 82 ? 4.482 4.587 6.110 1.00 90.19 82 TYR A C 1
ATOM 659 O O . TYR A 1 82 ? 5.669 4.856 5.889 1.00 90.19 82 TYR A O 1
ATOM 667 N N . GLU A 1 83 ? 4.083 3.473 6.704 1.00 90.44 83 GLU A N 1
ATOM 668 C CA . GLU A 1 83 ? 4.931 2.333 7.005 1.00 90.44 83 GLU A CA 1
ATOM 669 C C . GLU A 1 83 ? 4.732 1.217 5.979 1.00 90.44 83 GLU A C 1
ATOM 671 O O . GLU A 1 83 ? 3.707 1.112 5.305 1.00 90.44 83 GLU A O 1
ATOM 676 N N . GLU A 1 84 ? 5.768 0.407 5.832 1.00 90.94 84 GLU A N 1
ATOM 677 C CA . GLU A 1 84 ? 5.774 -0.742 4.943 1.00 90.94 84 GLU A CA 1
ATOM 678 C C . GLU A 1 84 ? 5.148 -1.940 5.655 1.00 90.94 84 GLU A C 1
ATOM 680 O O . GLU A 1 84 ? 5.627 -2.330 6.716 1.00 90.94 84 GLU A O 1
ATOM 685 N N . MET A 1 85 ? 4.109 -2.532 5.063 1.00 90.69 85 MET A N 1
ATOM 686 C CA . MET A 1 85 ? 3.528 -3.776 5.572 1.00 90.69 85 MET A CA 1
ATOM 687 C C . MET A 1 85 ? 4.099 -5.001 4.866 1.00 90.69 85 MET A C 1
ATOM 689 O O . MET A 1 85 ? 4.370 -6.018 5.499 1.00 90.69 85 MET A O 1
ATOM 693 N N . SER A 1 86 ? 4.237 -4.923 3.543 1.00 87.50 86 SER A N 1
ATOM 694 C CA . SER A 1 86 ? 4.810 -5.989 2.730 1.00 87.50 86 SER A CA 1
ATOM 695 C C . SER A 1 86 ? 5.325 -5.423 1.414 1.00 87.50 86 SER A C 1
ATOM 697 O O . SER A 1 86 ? 4.667 -4.584 0.790 1.00 87.50 86 SER A O 1
ATOM 699 N N . ILE A 1 87 ? 6.495 -5.893 0.996 1.00 84.38 87 ILE A N 1
ATOM 700 C CA . ILE A 1 87 ? 7.086 -5.600 -0.304 1.00 84.38 87 ILE A CA 1
ATOM 701 C C . ILE A 1 87 ? 7.381 -6.915 -0.998 1.00 84.38 87 ILE A C 1
ATOM 703 O O . ILE A 1 87 ? 8.149 -7.736 -0.502 1.00 84.38 87 ILE A O 1
ATOM 707 N N . LEU A 1 88 ? 6.801 -7.065 -2.181 1.00 83.81 88 LEU A N 1
ATOM 708 C CA . LEU A 1 88 ? 7.112 -8.135 -3.106 1.00 83.81 88 LEU A CA 1
ATOM 709 C C . LEU A 1 88 ? 7.854 -7.541 -4.302 1.00 83.81 88 LEU A C 1
ATOM 711 O O . LEU A 1 88 ? 7.292 -6.757 -5.067 1.00 83.81 88 LEU A O 1
ATOM 715 N N . GLU A 1 89 ? 9.127 -7.894 -4.448 1.00 76.50 89 GLU A N 1
ATOM 716 C CA . GLU A 1 89 ? 9.924 -7.553 -5.625 1.00 76.50 89 GLU A CA 1
ATOM 717 C C . GLU A 1 89 ? 9.762 -8.676 -6.653 1.00 76.50 89 GLU A C 1
ATOM 719 O O . GLU A 1 89 ? 10.128 -9.822 -6.390 1.00 76.50 89 GLU A O 1
ATOM 724 N N . VAL A 1 90 ? 9.184 -8.371 -7.816 1.00 65.69 90 VAL A N 1
ATOM 725 C CA . VAL A 1 90 ? 9.022 -9.368 -8.878 1.00 65.69 90 VAL A CA 1
ATOM 726 C C . VAL A 1 90 ? 10.363 -9.522 -9.597 1.00 65.69 90 VAL A C 1
ATOM 728 O O . VAL A 1 90 ? 10.963 -8.539 -10.041 1.00 65.69 90 VAL A O 1
ATOM 731 N N . ALA A 1 91 ? 10.858 -10.757 -9.703 1.00 57.56 91 ALA A N 1
ATOM 732 C CA . ALA A 1 91 ? 12.117 -11.050 -10.382 1.00 57.56 91 ALA A CA 1
ATOM 733 C C . ALA A 1 91 ? 12.068 -10.612 -11.862 1.00 57.56 91 ALA A C 1
ATOM 735 O O . ALA A 1 91 ? 11.088 -10.871 -12.557 1.00 57.56 91 ALA A O 1
ATOM 736 N N . GLY A 1 92 ? 13.137 -9.971 -12.355 1.00 55.16 92 GLY A N 1
ATOM 737 C CA . GLY A 1 92 ? 13.285 -9.646 -13.783 1.00 55.16 92 GLY A CA 1
ATOM 738 C C . GLY A 1 92 ? 12.938 -8.212 -14.208 1.00 55.16 92 GLY A C 1
ATOM 739 O O . GLY A 1 92 ? 12.456 -8.016 -15.320 1.00 55.16 92 GLY A O 1
ATOM 740 N N . PHE A 1 93 ? 13.231 -7.208 -13.371 1.00 51.66 93 PHE A N 1
ATOM 741 C CA . PHE A 1 93 ? 13.133 -5.772 -13.704 1.00 51.66 93 PHE A CA 1
ATOM 742 C C . PHE A 1 93 ? 11.710 -5.211 -13.899 1.00 51.66 93 PHE A C 1
ATOM 744 O O . PHE A 1 93 ? 11.587 -4.110 -14.410 1.00 51.66 93 PHE A O 1
ATOM 751 N N . ALA A 1 94 ? 10.643 -5.910 -13.500 1.00 59.09 94 ALA A N 1
ATOM 752 C CA . ALA A 1 94 ? 9.255 -5.500 -13.785 1.00 59.09 94 ALA A CA 1
ATOM 753 C C . ALA A 1 94 ? 8.540 -4.763 -12.627 1.00 59.09 94 ALA A C 1
ATOM 755 O O . ALA A 1 94 ? 7.311 -4.721 -12.578 1.00 59.09 94 ALA A O 1
ATOM 756 N N . GLY A 1 95 ? 9.300 -4.208 -11.681 1.00 68.31 95 GLY A N 1
ATOM 757 C CA . GLY A 1 95 ? 8.779 -3.494 -10.514 1.00 68.31 95 GLY A CA 1
ATOM 758 C C . GLY A 1 95 ? 8.223 -4.403 -9.414 1.00 68.31 95 GLY A C 1
ATOM 759 O O . GLY A 1 95 ? 8.309 -5.628 -9.479 1.00 68.31 95 GLY A O 1
ATOM 760 N N . GLY A 1 96 ? 7.718 -3.794 -8.338 1.00 82.00 96 GLY A N 1
ATOM 761 C CA . GLY A 1 96 ? 7.211 -4.512 -7.163 1.00 82.00 96 GLY A CA 1
ATOM 762 C C . GLY A 1 96 ? 5.761 -4.194 -6.801 1.00 82.00 96 GLY A C 1
ATOM 763 O O . GLY A 1 96 ? 5.219 -3.168 -7.213 1.00 82.00 96 GLY A O 1
ATOM 764 N N . LEU A 1 97 ? 5.156 -5.079 -6.007 1.00 88.38 97 LEU A N 1
ATOM 765 C CA . LEU A 1 97 ? 3.863 -4.898 -5.341 1.00 88.38 97 LEU A CA 1
ATOM 766 C C . LEU A 1 97 ? 4.116 -4.506 -3.886 1.00 88.38 97 LEU A C 1
ATOM 768 O O . LEU A 1 97 ? 4.640 -5.301 -3.101 1.00 88.38 97 LEU A O 1
ATOM 772 N N . TRP A 1 98 ? 3.789 -3.267 -3.536 1.00 90.00 98 TRP A N 1
ATOM 773 C CA . TRP A 1 98 ? 4.075 -2.702 -2.222 1.00 90.00 98 TRP A CA 1
ATOM 774 C C . TRP A 1 98 ? 2.785 -2.351 -1.517 1.00 90.00 98 TRP A C 1
ATOM 776 O O . TRP A 1 98 ? 1.963 -1.607 -2.050 1.00 90.00 98 TRP A O 1
ATOM 786 N N . VAL A 1 99 ? 2.638 -2.856 -0.298 1.00 92.75 99 VAL A N 1
ATOM 787 C CA . VAL A 1 99 ? 1.501 -2.570 0.568 1.00 92.75 99 VAL A CA 1
ATOM 788 C C . VAL A 1 99 ? 1.979 -1.678 1.700 1.00 92.75 99 VAL A C 1
ATOM 790 O O . VAL A 1 99 ? 2.817 -2.070 2.517 1.00 92.75 99 VAL A O 1
ATOM 793 N N . LEU A 1 100 ? 1.444 -0.465 1.731 1.00 93.19 100 LEU A N 1
ATOM 794 C CA . LEU A 1 100 ? 1.807 0.579 2.673 1.00 93.19 100 LEU A CA 1
ATOM 795 C C . LEU A 1 100 ? 0.613 0.901 3.565 1.00 93.19 100 LEU A C 1
ATOM 797 O O . LEU A 1 100 ? -0.513 1.027 3.083 1.00 93.19 100 LEU A O 1
ATOM 801 N N . LYS A 1 101 ? 0.865 1.093 4.855 1.00 93.50 101 LYS A N 1
ATOM 802 C CA . LYS A 1 101 ? -0.144 1.495 5.833 1.00 93.50 101 LYS A CA 1
ATOM 803 C C . LYS A 1 101 ? 0.157 2.903 6.325 1.00 93.50 101 LYS A C 1
ATOM 805 O O . LYS A 1 101 ? 1.301 3.232 6.617 1.00 93.50 101 LYS A O 1
ATOM 810 N N . ASN A 1 102 ? -0.859 3.749 6.416 1.00 92.06 102 ASN A N 1
ATOM 811 C CA . ASN A 1 102 ? -0.711 5.059 7.038 1.00 92.06 102 ASN A CA 1
ATOM 812 C C . ASN A 1 102 ? -0.405 4.876 8.534 1.00 92.06 102 ASN A C 1
ATOM 814 O O . ASN A 1 102 ? -1.148 4.196 9.233 1.00 92.06 102 ASN A O 1
ATOM 818 N N . MET A 1 103 ? 0.655 5.494 9.055 1.00 89.56 103 MET A N 1
ATOM 819 C CA . MET A 1 103 ? 1.081 5.292 10.450 1.00 89.56 103 MET A CA 1
ATOM 820 C C . MET A 1 103 ? 0.055 5.794 11.477 1.00 89.56 103 MET A C 1
ATOM 822 O O . MET A 1 103 ? 0.111 5.416 12.642 1.00 89.56 103 MET A O 1
ATOM 826 N N . LYS A 1 104 ? -0.889 6.647 11.062 1.00 88.12 104 LYS A N 1
ATOM 827 C CA . LYS A 1 104 ? -2.001 7.114 11.907 1.00 88.12 104 LYS A CA 1
ATOM 828 C C . LYS A 1 104 ? -3.209 6.172 11.887 1.00 88.12 104 LYS A C 1
ATOM 830 O O . LYS A 1 104 ? -4.170 6.391 12.614 1.00 88.12 104 LYS A O 1
ATOM 835 N N . CYS A 1 105 ? -3.188 5.148 11.039 1.00 86.25 105 CYS A N 1
ATOM 836 C CA . CYS A 1 105 ? -4.289 4.216 10.867 1.00 86.25 105 CYS A CA 1
ATOM 837 C C . CYS A 1 105 ? -4.311 3.150 11.975 1.00 86.25 105 CYS A C 1
ATOM 839 O O . CYS A 1 105 ? -3.307 2.495 12.262 1.00 86.25 105 CYS A O 1
ATOM 841 N N . THR A 1 106 ? -5.495 2.916 12.540 1.00 89.12 106 THR A N 1
ATOM 842 C CA . THR A 1 106 ? -5.744 1.919 13.592 1.00 89.12 106 THR A CA 1
ATOM 843 C C . THR A 1 106 ? -6.050 0.517 13.064 1.00 89.12 106 THR A C 1
ATOM 845 O O . THR A 1 106 ? -6.198 -0.405 13.864 1.00 89.12 106 THR A O 1
ATOM 848 N N . LEU A 1 107 ? -6.118 0.324 11.739 1.00 91.12 107 LEU A N 1
ATOM 849 C CA . LEU A 1 107 ? -6.348 -0.995 11.148 1.00 91.12 107 LEU A CA 1
ATOM 850 C C . LEU A 1 107 ? -5.239 -1.963 11.569 1.00 91.12 107 LEU A C 1
ATOM 852 O O . LEU A 1 107 ? -4.044 -1.652 11.463 1.00 91.12 107 LEU A O 1
ATOM 856 N N . SER A 1 108 ? -5.629 -3.153 12.016 1.00 92.44 108 SER A N 1
ATOM 857 C CA . SER A 1 108 ? -4.693 -4.258 12.179 1.00 92.44 108 SER A CA 1
ATOM 858 C C . SER A 1 108 ? -4.448 -4.881 10.810 1.00 92.44 108 SER A C 1
ATOM 860 O O . SER A 1 108 ? -5.373 -5.076 10.028 1.00 92.44 108 SER A O 1
ATOM 862 N N . MET A 1 109 ? -3.190 -5.143 10.474 1.00 94.19 109 MET A N 1
ATOM 863 C CA . MET A 1 109 ? -2.827 -5.719 9.183 1.00 94.19 109 MET A CA 1
ATOM 864 C C . MET A 1 109 ? -1.795 -6.814 9.400 1.00 94.19 109 MET A C 1
ATOM 866 O O . MET A 1 109 ? -0.788 -6.590 10.068 1.00 94.19 109 MET A O 1
ATOM 870 N N . GLN A 1 110 ? -2.042 -7.988 8.827 1.00 94.94 110 GLN A N 1
ATOM 871 C CA . GLN A 1 110 ? -1.151 -9.139 8.923 1.00 94.94 110 GLN A CA 1
ATOM 872 C C . GLN A 1 110 ? -1.040 -9.812 7.559 1.00 94.94 110 GLN A C 1
ATOM 874 O O . GLN A 1 110 ? -2.055 -10.103 6.932 1.00 94.94 110 GLN A O 1
ATOM 879 N N . VAL A 1 111 ? 0.184 -10.085 7.108 1.00 94.81 111 VAL A N 1
ATOM 880 C CA . VAL A 1 111 ? 0.409 -10.933 5.930 1.00 94.81 111 VAL A CA 1
ATOM 881 C C . VAL A 1 111 ? 0.060 -12.372 6.303 1.00 94.81 111 VAL A C 1
ATOM 883 O O . VAL A 1 111 ? 0.601 -12.903 7.270 1.00 94.81 111 VAL A O 1
ATOM 886 N N . LEU A 1 112 ? -0.865 -12.973 5.558 1.00 95.75 112 LEU A N 1
ATOM 887 C CA . LEU A 1 112 ? -1.280 -14.365 5.732 1.00 95.75 112 LEU A CA 1
ATOM 888 C C . LEU A 1 112 ? -0.479 -15.293 4.822 1.00 95.75 112 LEU A C 1
ATOM 890 O O . LEU A 1 112 ? -0.065 -16.361 5.256 1.00 95.75 112 LEU A O 1
ATOM 894 N N . ASP A 1 113 ? -0.276 -14.876 3.573 1.00 93.44 113 ASP A N 1
ATOM 895 C CA . ASP A 1 113 ? 0.442 -15.649 2.565 1.00 93.44 113 ASP A CA 1
ATOM 896 C C . ASP A 1 113 ? 0.984 -14.730 1.459 1.00 93.44 113 ASP A C 1
ATOM 898 O O . ASP A 1 113 ? 0.489 -13.613 1.266 1.00 93.44 113 ASP A O 1
ATOM 902 N N . HIS A 1 114 ? 1.999 -15.185 0.729 1.00 89.06 114 HIS A N 1
ATOM 903 C CA . HIS A 1 114 ? 2.530 -14.478 -0.432 1.00 89.06 114 HIS A CA 1
ATOM 904 C C . HIS A 1 114 ? 3.103 -15.438 -1.479 1.00 89.06 114 HIS A C 1
ATOM 906 O O . HIS A 1 114 ? 3.646 -16.494 -1.173 1.00 89.06 114 HIS A O 1
ATOM 912 N N . SER A 1 115 ? 3.021 -15.021 -2.738 1.00 86.94 115 SER A N 1
ATOM 913 C CA . SER A 1 115 ? 3.686 -15.647 -3.882 1.00 86.94 115 SER A CA 1
ATOM 914 C C . SER A 1 115 ? 4.384 -14.573 -4.717 1.00 86.94 115 SER A C 1
ATOM 916 O O . SER A 1 115 ? 4.297 -13.389 -4.405 1.00 86.94 115 SER A O 1
ATOM 918 N N . ASN A 1 116 ? 5.015 -14.956 -5.829 1.00 81.81 116 ASN A N 1
ATOM 919 C CA . ASN A 1 116 ? 5.730 -14.031 -6.720 1.00 81.81 116 ASN A CA 1
ATOM 920 C C . ASN A 1 116 ? 4.859 -12.927 -7.348 1.00 81.81 116 ASN A C 1
ATOM 922 O O . ASN A 1 116 ? 5.402 -11.981 -7.914 1.00 81.81 116 ASN A O 1
ATOM 926 N N . GLN A 1 117 ? 3.530 -13.031 -7.268 1.00 85.12 117 GLN A N 1
ATOM 927 C CA . GLN A 1 117 ? 2.598 -12.046 -7.831 1.00 85.12 117 GLN A CA 1
ATOM 928 C C . GLN A 1 117 ? 1.441 -11.678 -6.900 1.00 85.12 117 GLN A C 1
ATOM 930 O O . GLN A 1 117 ? 0.605 -10.853 -7.265 1.00 85.12 117 GLN A O 1
ATOM 935 N N . VAL A 1 118 ? 1.355 -12.283 -5.715 1.00 89.81 118 VAL A N 1
ATOM 936 C CA . VAL A 1 118 ? 0.203 -12.109 -4.827 1.00 89.81 118 VAL A CA 1
ATOM 937 C C . VAL A 1 118 ? 0.673 -11.884 -3.404 1.00 89.81 118 VAL A C 1
ATOM 939 O O . VAL A 1 118 ? 1.518 -12.625 -2.914 1.00 89.81 118 VAL A O 1
ATOM 942 N N . ILE A 1 119 ? 0.080 -10.907 -2.724 1.00 93.00 119 ILE A N 1
ATOM 943 C CA . ILE A 1 119 ? 0.179 -10.758 -1.271 1.00 93.00 119 ILE A CA 1
ATOM 944 C C . ILE A 1 119 ? -1.229 -10.878 -0.699 1.00 93.00 119 ILE A C 1
ATOM 946 O O . ILE A 1 119 ? -2.096 -10.063 -1.012 1.00 93.00 119 ILE A O 1
ATOM 950 N N . THR A 1 120 ? -1.452 -11.871 0.155 1.00 95.88 120 THR A N 1
ATOM 951 C CA . THR A 1 120 ? -2.714 -12.071 0.870 1.00 95.88 120 THR A CA 1
ATOM 952 C C . THR A 1 120 ? -2.561 -11.596 2.306 1.00 95.88 120 THR A C 1
ATOM 954 O O . THR A 1 120 ? -1.633 -11.987 3.015 1.00 95.88 120 THR A O 1
ATOM 957 N N . MET A 1 121 ? -3.480 -10.746 2.756 1.00 96.00 121 MET A N 1
ATOM 958 C CA . MET A 1 121 ? -3.443 -10.126 4.077 1.00 96.00 121 MET A CA 1
ATOM 959 C C . MET A 1 121 ? -4.787 -10.226 4.788 1.00 96.00 121 MET A C 1
ATOM 961 O O . MET A 1 121 ? -5.844 -10.153 4.165 1.00 96.00 121 MET A O 1
ATOM 965 N N . SER A 1 122 ? -4.733 -10.326 6.111 1.00 95.69 122 SER A N 1
ATOM 966 C CA . SER A 1 122 ? -5.849 -10.007 6.991 1.00 95.69 122 SER A CA 1
ATOM 967 C C . SER A 1 122 ? -5.812 -8.515 7.303 1.00 95.69 122 SER A C 1
ATOM 969 O O . SER A 1 122 ? -4.757 -7.985 7.661 1.00 95.69 122 SER A O 1
ATOM 971 N N . ILE A 1 123 ? -6.950 -7.843 7.163 1.00 94.25 123 ILE A N 1
ATOM 972 C CA . ILE A 1 123 ? -7.160 -6.450 7.552 1.00 94.25 123 ILE A CA 1
ATOM 973 C C . ILE A 1 123 ? -8.284 -6.433 8.580 1.00 94.25 123 ILE A C 1
ATOM 975 O O . ILE A 1 123 ? -9.411 -6.801 8.263 1.00 94.25 123 ILE A O 1
ATOM 979 N N . GLY A 1 124 ? -7.985 -6.010 9.803 1.00 92.38 124 GLY A N 1
ATOM 980 C CA . GLY A 1 124 ? -8.948 -5.888 10.886 1.00 92.38 124 GLY A CA 1
ATOM 981 C C . GLY A 1 124 ? -9.275 -4.437 11.216 1.00 92.38 124 GLY A C 1
ATOM 982 O O . GLY A 1 124 ? -8.428 -3.545 11.143 1.00 92.38 124 GLY A O 1
ATOM 983 N N . ASN A 1 125 ? -10.523 -4.214 11.607 1.00 89.69 125 ASN A N 1
ATOM 984 C CA . ASN A 1 125 ? -11.045 -2.941 12.070 1.00 89.69 125 ASN A CA 1
ATOM 985 C C . ASN A 1 125 ? -12.013 -3.175 13.236 1.00 89.69 125 ASN A C 1
ATOM 987 O O . ASN A 1 125 ? -13.187 -3.503 13.039 1.00 89.69 125 ASN A O 1
ATOM 991 N N . GLY A 1 126 ? -11.504 -3.067 14.464 1.00 85.81 126 GLY A N 1
ATOM 992 C CA . GLY A 1 126 ? -12.253 -3.463 15.654 1.00 85.81 126 GLY A CA 1
ATOM 993 C C . GLY A 1 126 ? -12.595 -4.956 15.616 1.00 85.81 126 GLY A C 1
ATOM 994 O O . GLY A 1 126 ? -11.700 -5.795 15.573 1.00 85.81 126 GLY A O 1
ATOM 995 N N . SER A 1 127 ? -13.887 -5.285 15.631 1.00 84.75 127 SER A N 1
ATOM 996 C CA . SER A 1 127 ? -14.388 -6.665 15.563 1.00 84.75 127 SER A CA 1
ATOM 997 C C . SER A 1 127 ? -14.557 -7.208 14.140 1.00 84.75 127 SER A C 1
ATOM 999 O O . SER A 1 127 ? -14.853 -8.390 13.974 1.00 84.75 127 SER A O 1
ATOM 1001 N N . LEU A 1 128 ? -14.398 -6.366 13.115 1.00 87.88 128 LEU A N 1
ATOM 1002 C CA . LEU A 1 128 ? -14.497 -6.775 11.716 1.00 87.88 128 LEU A CA 1
ATOM 1003 C C . LEU A 1 128 ? -13.121 -7.168 11.188 1.00 87.88 128 LEU A C 1
ATOM 1005 O O . LEU A 1 128 ? -12.127 -6.512 11.494 1.00 87.88 128 LEU A O 1
ATOM 1009 N N . ALA A 1 129 ? -13.072 -8.207 10.360 1.00 90.50 129 ALA A N 1
ATOM 1010 C CA . ALA A 1 129 ? -11.862 -8.620 9.667 1.00 90.50 129 ALA A CA 1
ATOM 1011 C C . ALA A 1 129 ? -12.180 -9.027 8.227 1.00 90.50 129 ALA A C 1
ATOM 1013 O O . ALA A 1 129 ? -13.200 -9.664 7.958 1.00 90.50 129 ALA A O 1
ATOM 1014 N N . TRP A 1 130 ? -11.285 -8.669 7.313 1.00 94.31 130 TRP A N 1
ATOM 1015 C CA . TRP A 1 130 ? -11.341 -9.015 5.899 1.00 94.31 130 TRP A CA 1
ATOM 1016 C C . TRP A 1 130 ? -10.060 -9.722 5.488 1.00 94.31 130 TRP A C 1
ATOM 1018 O O . TRP A 1 130 ? -8.970 -9.338 5.906 1.00 94.31 130 TRP A O 1
ATOM 1028 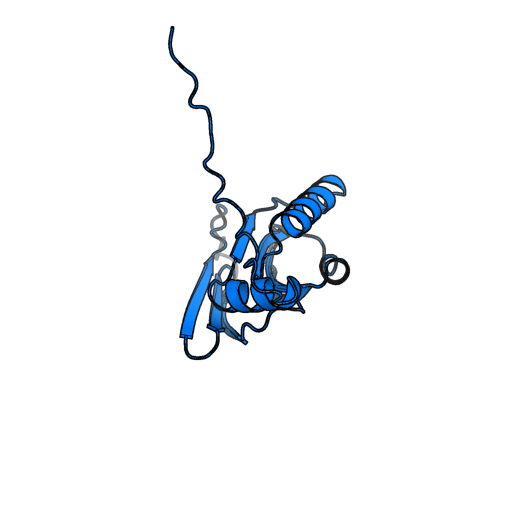N N . THR A 1 131 ? -10.187 -10.704 4.606 1.00 96.06 131 THR A N 1
ATOM 1029 C CA . THR A 1 131 ? -9.051 -11.250 3.866 1.00 96.06 131 THR A CA 1
ATOM 1030 C C . THR A 1 131 ? -9.000 -10.573 2.506 1.00 96.06 131 THR A C 1
ATOM 1032 O O . THR A 1 131 ? -9.985 -10.588 1.769 1.00 96.06 131 THR A O 1
ATOM 1035 N N . VAL A 1 132 ? -7.865 -9.960 2.183 1.00 95.06 132 VAL A N 1
ATOM 1036 C CA . VAL A 1 132 ? -7.658 -9.229 0.932 1.00 95.06 132 VAL A CA 1
ATOM 1037 C C . VAL A 1 132 ? -6.402 -9.741 0.249 1.00 95.06 132 VAL A C 1
ATOM 1039 O O . VAL A 1 132 ? -5.346 -9.826 0.874 1.00 95.06 132 VAL A O 1
ATOM 1042 N N . SER A 1 133 ? -6.513 -10.053 -1.038 1.00 95.06 133 SER A N 1
ATOM 1043 C CA . SER A 1 133 ? -5.382 -10.448 -1.873 1.00 95.06 133 SER A CA 1
ATOM 1044 C C . SER A 1 133 ? -5.078 -9.356 -2.887 1.00 95.06 133 SER A C 1
ATOM 1046 O O . SER A 1 133 ? -5.913 -9.005 -3.721 1.00 95.06 133 SER A O 1
ATOM 1048 N N . TRP A 1 134 ? -3.863 -8.827 -2.821 1.00 93.44 134 TRP A N 1
ATOM 1049 C CA . TRP A 1 134 ? -3.314 -7.907 -3.804 1.00 93.44 134 TRP A CA 1
ATOM 1050 C C . TRP A 1 134 ? -2.641 -8.726 -4.890 1.00 93.44 134 TRP A C 1
ATOM 1052 O O . TRP A 1 134 ? -1.672 -9.428 -4.612 1.00 93.44 134 TRP A O 1
ATOM 1062 N N . VAL A 1 135 ? -3.168 -8.657 -6.108 1.00 89.25 135 VAL A N 1
ATOM 1063 C CA . VAL A 1 135 ? -2.696 -9.467 -7.232 1.00 89.25 135 VAL A CA 1
ATOM 1064 C C . VAL A 1 135 ? -2.054 -8.554 -8.264 1.00 89.25 135 VAL A C 1
ATOM 1066 O O . VAL A 1 135 ? -2.713 -7.688 -8.839 1.00 89.25 135 VAL A O 1
ATOM 1069 N N . TYR A 1 136 ? -0.769 -8.768 -8.519 1.00 85.31 136 TYR A N 1
ATOM 1070 C CA . TYR A 1 136 ? -0.068 -8.207 -9.661 1.00 85.31 136 TYR A CA 1
ATOM 1071 C C . TYR A 1 136 ? -0.065 -9.226 -10.802 1.00 85.31 136 TYR A C 1
ATOM 1073 O O . TYR A 1 136 ? 0.840 -10.049 -10.925 1.00 85.31 136 TYR A O 1
ATOM 1081 N N . ALA A 1 137 ? -1.097 -9.174 -11.644 1.00 79.38 137 ALA A N 1
ATOM 1082 C CA . ALA A 1 137 ? -1.179 -10.005 -12.839 1.00 79.38 137 ALA A CA 1
ATOM 1083 C C . ALA A 1 137 ? -0.228 -9.462 -13.920 1.00 79.38 137 ALA A C 1
ATOM 1085 O O . ALA A 1 137 ? -0.635 -8.675 -14.778 1.00 79.38 137 ALA A O 1
ATOM 1086 N N . SER A 1 138 ? 1.051 -9.846 -13.853 1.00 71.31 138 SER A N 1
ATOM 1087 C CA . SER A 1 138 ? 2.032 -9.484 -14.881 1.00 71.31 138 SER A CA 1
ATOM 1088 C C . SER A 1 138 ? 1.541 -9.971 -16.250 1.00 71.31 138 SER A C 1
ATOM 1090 O O . SER A 1 138 ? 1.258 -11.161 -16.399 1.00 71.31 138 SER A O 1
ATOM 1092 N N . PRO A 1 139 ? 1.493 -9.105 -17.277 1.00 65.81 139 PRO A N 1
ATOM 1093 C CA . PRO A 1 139 ? 1.148 -9.524 -18.633 1.00 65.81 139 PRO A CA 1
ATOM 1094 C C . PRO A 1 139 ? 2.264 -10.352 -19.281 1.00 65.81 139 PRO A C 1
ATOM 1096 O O . PRO A 1 139 ? 2.061 -10.936 -20.343 1.00 65.81 139 PRO A O 1
ATOM 1099 N N . ARG A 1 140 ? 3.457 -10.388 -18.672 1.00 62.53 140 ARG A N 1
ATOM 1100 C CA . ARG A 1 140 ? 4.546 -11.250 -19.122 1.00 62.53 140 ARG A CA 1
ATOM 1101 C C . ARG A 1 140 ? 4.299 -12.651 -18.566 1.00 62.53 140 ARG A C 1
ATOM 1103 O O . ARG A 1 140 ? 4.310 -12.782 -17.336 1.00 62.53 140 ARG A O 1
ATOM 1110 N N . PRO A 1 141 ? 4.093 -13.677 -19.415 1.00 55.50 141 PRO A N 1
ATOM 1111 C CA . PRO A 1 141 ? 4.112 -15.051 -18.940 1.00 55.50 141 PRO A CA 1
ATOM 1112 C C . PRO A 1 141 ? 5.432 -15.266 -18.200 1.00 55.50 141 PRO A C 1
ATOM 1114 O O . PRO A 1 141 ? 6.501 -14.939 -18.717 1.00 55.50 141 PRO A O 1
ATOM 1117 N N . ILE A 1 142 ? 5.346 -15.732 -16.954 1.00 55.84 142 ILE A N 1
ATOM 1118 C CA . ILE A 1 142 ? 6.531 -16.143 -16.208 1.00 55.84 142 ILE A CA 1
ATOM 1119 C C . ILE A 1 142 ? 7.102 -17.328 -16.987 1.00 55.84 142 ILE A C 1
ATOM 1121 O O . ILE A 1 142 ? 6.478 -18.385 -17.051 1.00 55.84 142 ILE A O 1
ATOM 1125 N N . GLU A 1 143 ? 8.252 -17.136 -17.620 1.00 50.25 143 GLU A N 1
ATOM 1126 C CA . GLU A 1 143 ? 8.991 -18.205 -18.280 1.00 50.25 143 GLU A CA 1
ATOM 1127 C C . GLU A 1 143 ? 9.548 -19.111 -17.167 1.00 50.25 143 GLU A C 1
ATOM 1129 O O . GLU A 1 143 ? 10.563 -18.812 -16.544 1.00 50.25 143 GLU A O 1
ATOM 1134 N N . TRP A 1 144 ? 8.828 -20.182 -16.824 1.00 50.41 144 TRP A N 1
ATOM 1135 C CA . TRP A 1 144 ? 9.220 -21.144 -15.782 1.00 50.41 144 TRP A CA 1
ATOM 1136 C C . TRP A 1 144 ? 10.256 -22.172 -16.279 1.00 50.41 144 TRP A C 1
ATOM 1138 O O . TRP A 1 144 ? 10.514 -23.166 -15.611 1.00 50.41 144 TRP A O 1
ATOM 1148 N N . GLU A 1 145 ? 10.880 -21.944 -17.437 1.00 42.22 145 GLU A N 1
ATOM 1149 C CA . GLU A 1 145 ? 11.643 -22.959 -18.178 1.00 42.22 145 GLU A CA 1
ATOM 1150 C C . GLU A 1 145 ? 13.130 -23.112 -17.807 1.00 42.22 145 GLU A C 1
ATOM 1152 O O . GLU A 1 145 ? 13.861 -23.797 -18.521 1.00 42.22 145 GLU A O 1
ATOM 1157 N N . ARG A 1 146 ? 13.637 -22.526 -16.713 1.00 41.41 146 ARG A N 1
ATOM 1158 C CA . ARG A 1 146 ? 15.057 -22.708 -16.332 1.00 41.41 146 ARG A CA 1
ATOM 1159 C C . ARG A 1 146 ? 15.307 -22.828 -14.830 1.00 41.41 146 ARG A C 1
ATOM 1161 O O . ARG A 1 146 ? 16.014 -21.998 -14.257 1.00 41.41 146 ARG A O 1
ATOM 1168 N N . LEU A 1 147 ? 14.782 -23.889 -14.224 1.00 41.59 147 LEU A N 1
ATOM 1169 C CA . LEU A 1 147 ? 15.387 -24.528 -13.049 1.00 41.59 147 LEU A CA 1
ATOM 1170 C C . LEU A 1 147 ? 15.538 -26.026 -13.306 1.00 41.59 147 LEU A C 1
ATOM 1172 O O . LEU A 1 147 ? 14.549 -26.630 -13.773 1.00 41.59 147 LEU A O 1
#

Organism: Clitoria ternatea (NCBI:txid43366)

Foldseek 3Di:
DDDDDDDDPPPDDDDADPPPDDSVVRCLVVCLVPQFEAADALQQVPDPVSVVVVLVCCVVPVGQKYKYHQHDDPDPCVVVQKDWQDWQAQPDNRHIITIIGRNPHPWDKDFPDDDNFKTWIWTDRVPDIDIDIDGRPPPDPPCPPDD

Radius of gyration: 18.27 Å; chains: 1; bounding box: 42×46×50 Å

Sequence (147 aa):
MMDSPTNTDLIPSPKPPDNGVPGGQFYDEYNAKRPLISVWNIREAMSKDGQCAVKKIIDQNCPHVLVLLEAHIRRLWRRWVYEEMSILEVAGFAGGLWVLKNMKCTLSMQVLDHSNQVITMSIGNGSLAWTVSWVYASPRPIEWERL

pLDDT: mean 75.07, std 18.05, range [37.28, 96.06]

Secondary structure (DSSP, 8-state):
----------PPPPPPPSSS--HHHHHHHHHTTS--EEEEE-TT--SHHHHHHHHHHHHHH--SEEEEEEE--TTGGGGGTEEEEEEEEPTTTS-EEEEEEETT---EEEEEEEETTEEEEEEEETTEEEEEEEE---SS-------